Protein AF-A0A3G2HWA7-F1 (afdb_monomer_lite)

Sequence (67 aa):
MDESKDSGPWWREPWPWLLMAGPALAIVGCVITIVLAFQNFSNQGITDGGVKQGLVVSKVEPAPEQR

InterPro domains:
  IPR008620 Nitrogen fixation protein FixH [PF05751] (12-43)

pLDDT: mean 71.12, std 16.4, range [46.06, 96.75]

Radius of gyration: 29.5 Å; chains: 1; bounding box: 48×25×97 Å

Structure (mmCIF, N/CA/C/O backbone):
data_AF-A0A3G2HWA7-F1
#
_entry.id   AF-A0A3G2HWA7-F1
#
loop_
_atom_site.group_PDB
_atom_site.id
_atom_site.type_symbol
_atom_site.label_atom_id
_atom_site.label_alt_id
_atom_site.label_comp_id
_atom_site.label_asym_id
_atom_site.label_entity_id
_atom_site.label_seq_id
_atom_site.pdbx_PDB_ins_code
_atom_site.Cartn_x
_atom_site.Cartn_y
_atom_site.Cartn_z
_atom_site.occupancy
_atom_site.B_iso_or_equiv
_atom_site.auth_seq_id
_atom_site.auth_comp_id
_atom_site.auth_asym_id
_atom_site.auth_atom_id
_atom_site.pdbx_PDB_model_num
ATOM 1 N N . MET A 1 1 ? 14.959 3.183 -44.626 1.00 47.44 1 MET A N 1
ATOM 2 C CA . MET A 1 1 ? 16.057 2.769 -43.738 1.00 47.44 1 MET A CA 1
ATOM 3 C C . MET A 1 1 ? 15.418 2.396 -42.422 1.00 47.44 1 MET A C 1
ATOM 5 O O . MET A 1 1 ? 14.841 3.257 -41.771 1.00 47.44 1 MET A O 1
ATOM 9 N N . ASP A 1 2 ? 15.400 1.100 -42.145 1.00 50.00 2 ASP A N 1
ATOM 10 C CA . ASP A 1 2 ? 14.894 0.483 -40.927 1.00 50.00 2 ASP A CA 1
ATOM 11 C C . ASP A 1 2 ? 15.640 0.996 -39.690 1.00 50.00 2 ASP A C 1
ATOM 13 O O . ASP A 1 2 ? 16.811 0.688 -39.488 1.00 50.00 2 ASP A O 1
ATOM 17 N N . GLU A 1 3 ? 14.951 1.758 -38.845 1.00 58.56 3 GLU A N 1
ATOM 18 C CA . GLU A 1 3 ? 15.410 2.120 -37.499 1.00 58.56 3 GLU A CA 1
ATOM 19 C C . GLU A 1 3 ? 14.324 1.791 -36.470 1.00 58.56 3 GLU A C 1
ATOM 21 O O . GLU A 1 3 ? 13.987 2.572 -35.582 1.00 58.56 3 GLU A O 1
ATOM 26 N N . SER A 1 4 ? 13.764 0.587 -36.563 1.00 60.44 4 SER A N 1
ATOM 27 C CA . SER A 1 4 ? 13.089 -0.031 -35.425 1.00 60.44 4 SER A CA 1
ATOM 28 C C . SER A 1 4 ? 14.164 -0.421 -34.412 1.00 60.44 4 SER A C 1
ATOM 30 O O . SER A 1 4 ? 14.624 -1.558 -34.378 1.00 60.44 4 SER A O 1
ATOM 32 N N . LYS A 1 5 ? 14.628 0.564 -33.630 1.00 60.09 5 LYS A N 1
ATOM 33 C CA . LYS A 1 5 ? 15.439 0.343 -32.431 1.00 60.09 5 LYS A CA 1
ATOM 34 C C . LYS A 1 5 ? 14.687 -0.667 -31.574 1.00 60.09 5 LYS A C 1
ATOM 36 O O . LYS A 1 5 ? 13.652 -0.336 -30.997 1.00 60.09 5 LYS A O 1
ATOM 41 N N . ASP A 1 6 ? 15.215 -1.881 -31.525 1.00 61.06 6 ASP A N 1
ATOM 42 C CA . ASP A 1 6 ? 14.833 -2.918 -30.579 1.00 61.06 6 ASP A CA 1
ATOM 43 C C . ASP A 1 6 ? 15.253 -2.421 -29.185 1.00 61.06 6 ASP A C 1
ATOM 45 O O . ASP A 1 6 ? 16.324 -2.715 -28.655 1.00 61.06 6 ASP A O 1
ATOM 49 N N . SER A 1 7 ? 14.458 -1.491 -28.656 1.00 62.16 7 SER A N 1
ATOM 50 C CA . SER A 1 7 ? 14.565 -0.986 -27.300 1.00 62.16 7 SER A CA 1
ATOM 51 C C . SER A 1 7 ? 14.175 -2.155 -26.417 1.00 62.16 7 SER A C 1
ATOM 53 O O . SER A 1 7 ? 12.986 -2.430 -26.242 1.00 62.16 7 SER A O 1
ATOM 55 N N . GLY A 1 8 ? 15.181 -2.887 -25.932 1.00 67.75 8 GLY A N 1
ATOM 56 C CA . GLY A 1 8 ? 14.996 -3.976 -24.980 1.00 67.75 8 GLY A CA 1
ATOM 57 C C . GLY A 1 8 ? 14.016 -3.577 -23.868 1.00 67.75 8 GLY A C 1
ATOM 58 O O . GLY A 1 8 ? 13.830 -2.388 -23.603 1.00 67.75 8 GLY A O 1
ATOM 59 N N . PRO A 1 9 ? 13.339 -4.548 -23.232 1.00 72.81 9 PRO A N 1
ATOM 60 C CA . PRO A 1 9 ? 12.165 -4.287 -22.408 1.00 72.81 9 PRO A CA 1
ATOM 61 C C . PRO A 1 9 ? 12.446 -3.194 -21.373 1.00 72.81 9 PRO A C 1
ATOM 63 O O . PRO A 1 9 ? 13.174 -3.422 -20.410 1.00 72.81 9 PRO A O 1
ATOM 66 N N . TRP A 1 10 ? 11.827 -2.027 -21.579 1.00 73.81 10 TRP A N 1
ATOM 67 C CA . TRP A 1 10 ? 11.984 -0.792 -20.796 1.00 73.81 10 TRP A CA 1
ATOM 68 C C . TRP A 1 10 ? 11.835 -1.000 -19.281 1.00 73.81 10 TRP A C 1
ATOM 70 O O . TRP A 1 10 ? 12.418 -0.281 -18.479 1.00 73.81 10 TRP A O 1
ATOM 80 N N . TRP A 1 11 ? 11.111 -2.046 -18.881 1.00 72.44 11 TRP A N 1
ATOM 81 C CA . TRP A 1 11 ? 10.931 -2.467 -17.492 1.00 72.44 11 TRP A CA 1
ATOM 82 C C . TRP A 1 11 ? 12.200 -3.024 -16.810 1.00 72.44 11 TRP A C 1
ATOM 84 O O . TRP A 1 11 ? 12.202 -3.221 -15.595 1.00 72.44 11 TRP A O 1
ATOM 94 N N . ARG A 1 12 ? 13.282 -3.300 -17.555 1.00 74.50 12 ARG A N 1
ATOM 95 C CA . ARG A 1 12 ? 14.560 -3.754 -16.979 1.00 74.50 12 ARG A CA 1
ATOM 96 C C . ARG A 1 12 ? 15.424 -2.633 -16.409 1.00 74.50 12 ARG A C 1
ATOM 98 O O . ARG A 1 12 ? 16.271 -2.927 -15.568 1.00 74.50 12 ARG A O 1
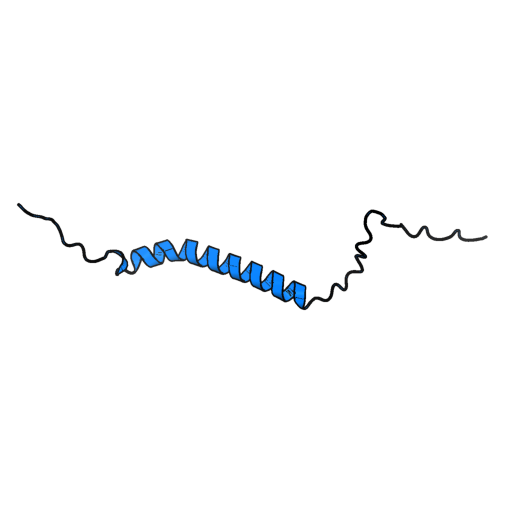ATOM 105 N N . GLU A 1 13 ? 15.248 -1.386 -16.839 1.00 80.12 13 GLU A N 1
ATOM 106 C CA . GLU A 1 13 ? 15.976 -0.275 -16.227 1.00 80.12 13 GLU A CA 1
ATOM 107 C C . GLU A 1 13 ? 15.434 0.025 -14.814 1.00 80.12 13 GLU A C 1
ATOM 109 O O . GLU A 1 13 ? 14.266 -0.225 -14.525 1.00 80.12 13 GLU A O 1
ATOM 114 N N . PRO A 1 14 ? 16.246 0.585 -13.901 1.00 80.12 14 PRO A N 1
ATOM 115 C CA . PRO A 1 14 ? 15.796 0.954 -12.553 1.00 80.12 14 PRO A CA 1
ATOM 116 C C . PRO A 1 14 ? 14.853 2.175 -12.532 1.00 80.12 14 PRO A C 1
ATOM 118 O O . PRO A 1 14 ? 14.160 2.411 -11.543 1.00 80.12 14 PRO A O 1
ATOM 121 N N . TRP A 1 15 ? 14.802 2.952 -13.620 1.00 81.06 15 TRP A N 1
ATOM 122 C CA . TRP A 1 15 ? 14.024 4.194 -13.725 1.00 81.06 15 TRP A CA 1
ATOM 123 C C . TRP A 1 15 ? 12.500 4.019 -13.578 1.00 81.06 15 TRP A C 1
ATOM 125 O O . TRP A 1 15 ? 11.897 4.751 -12.789 1.00 81.06 15 TRP A O 1
ATOM 135 N N . PRO A 1 16 ? 11.844 3.057 -14.251 1.00 84.44 16 PRO A N 1
ATOM 136 C CA . PRO A 1 16 ? 10.409 2.812 -14.096 1.00 84.44 16 PRO A CA 1
ATOM 137 C C . PRO A 1 16 ? 10.040 2.324 -12.697 1.00 84.44 16 PRO A C 1
ATOM 139 O O . PRO A 1 16 ? 8.996 2.693 -12.163 1.00 84.44 16 PRO A O 1
ATOM 142 N N . TRP A 1 17 ? 10.911 1.524 -12.083 1.00 85.19 17 TRP A N 1
ATOM 143 C CA . TRP A 1 17 ? 10.719 1.039 -10.722 1.00 85.19 17 TRP A CA 1
ATOM 144 C C . TRP A 1 17 ? 10.787 2.165 -9.695 1.00 85.19 17 TRP A C 1
ATOM 146 O O . TRP A 1 17 ? 9.964 2.195 -8.786 1.00 85.19 17 TRP A O 1
ATOM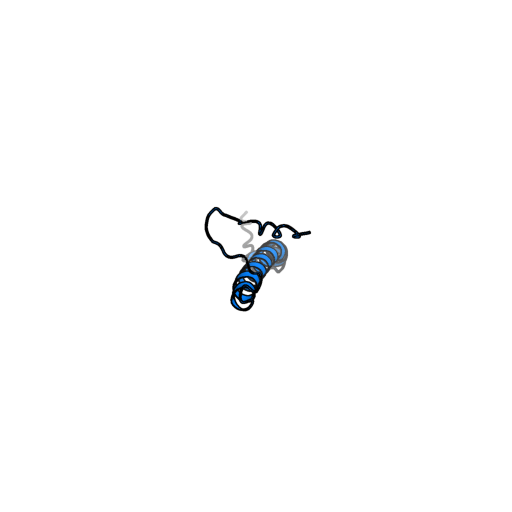 156 N N . LEU A 1 18 ? 11.701 3.125 -9.863 1.00 85.81 18 LEU A N 1
ATOM 157 C CA . LEU A 1 18 ? 11.810 4.282 -8.972 1.00 85.81 18 LEU A CA 1
ATOM 158 C C . LEU A 1 18 ? 10.595 5.217 -9.096 1.00 85.81 18 LEU A C 1
ATOM 160 O O . LEU A 1 18 ? 10.110 5.726 -8.088 1.00 85.81 18 LEU A O 1
ATOM 164 N N . LEU A 1 19 ? 10.043 5.368 -10.306 1.00 86.19 19 LEU A N 1
ATOM 165 C CA . LEU A 1 19 ? 8.781 6.084 -10.536 1.00 86.19 19 LEU A CA 1
ATOM 166 C C . LEU A 1 19 ? 7.576 5.358 -9.909 1.00 86.19 19 LEU A C 1
ATOM 168 O O . LEU A 1 19 ? 6.715 5.999 -9.309 1.00 86.19 19 LEU A O 1
ATOM 172 N N . MET A 1 20 ? 7.524 4.026 -10.001 1.00 88.06 20 MET A N 1
ATOM 173 C CA . MET A 1 20 ? 6.449 3.210 -9.417 1.00 88.06 20 MET A CA 1
ATOM 174 C C . MET A 1 20 ? 6.579 3.008 -7.902 1.00 88.06 20 MET A C 1
ATOM 176 O O . MET A 1 20 ? 5.587 2.690 -7.243 1.00 88.06 20 MET A O 1
ATOM 180 N N . ALA A 1 21 ? 7.766 3.224 -7.327 1.00 91.19 21 ALA A N 1
ATOM 181 C CA . ALA A 1 21 ? 8.017 3.053 -5.900 1.00 91.19 21 ALA A CA 1
ATOM 182 C C . ALA A 1 21 ? 7.151 3.984 -5.040 1.00 91.19 21 ALA A C 1
ATOM 184 O O . ALA A 1 21 ? 6.673 3.552 -3.999 1.00 91.19 21 ALA A O 1
ATOM 185 N N . GLY A 1 22 ? 6.886 5.220 -5.476 1.00 92.25 22 GLY A N 1
ATOM 186 C CA . GLY A 1 22 ? 6.041 6.161 -4.728 1.00 92.25 22 GLY A CA 1
ATOM 187 C C . GLY A 1 22 ? 4.613 5.635 -4.505 1.00 92.25 22 GLY A C 1
ATOM 188 O O . GLY A 1 22 ? 4.209 5.440 -3.355 1.00 92.25 22 GLY A O 1
ATOM 189 N N . PRO A 1 23 ? 3.853 5.347 -5.579 1.00 94.75 23 PRO A N 1
ATOM 190 C CA . PRO A 1 23 ? 2.520 4.757 -5.468 1.00 94.75 23 PRO A CA 1
ATOM 191 C C . PRO A 1 23 ? 2.512 3.391 -4.773 1.00 94.75 23 PRO A C 1
ATOM 193 O O . PRO A 1 23 ? 1.646 3.136 -3.936 1.00 94.75 23 PRO A O 1
ATOM 196 N N . ALA A 1 24 ? 3.486 2.523 -5.069 1.00 93.19 24 ALA A N 1
ATOM 197 C CA . ALA A 1 24 ? 3.584 1.213 -4.430 1.00 93.19 24 ALA A CA 1
ATOM 198 C C . ALA A 1 24 ? 3.761 1.340 -2.909 1.00 93.19 24 ALA A C 1
ATOM 200 O O . ALA A 1 24 ? 3.069 0.666 -2.147 1.00 93.19 24 ALA A O 1
ATOM 201 N N . LEU A 1 25 ? 4.625 2.254 -2.460 1.00 95.00 25 LEU A N 1
ATOM 202 C CA . LEU A 1 25 ? 4.865 2.507 -1.042 1.00 95.00 25 LEU A CA 1
ATOM 203 C C . LEU A 1 25 ? 3.618 3.069 -0.344 1.00 95.00 25 LEU A C 1
ATOM 205 O O . LEU A 1 25 ? 3.315 2.664 0.777 1.00 95.00 25 LEU A O 1
ATOM 209 N N . ALA A 1 26 ? 2.858 3.942 -1.012 1.00 95.69 26 ALA A N 1
ATOM 210 C CA . ALA A 1 26 ? 1.599 4.469 -0.483 1.00 95.69 26 ALA A CA 1
ATOM 211 C C . ALA A 1 26 ? 0.548 3.366 -0.274 1.00 95.69 26 ALA A C 1
ATOM 213 O O . ALA A 1 26 ? -0.074 3.301 0.789 1.00 95.69 26 ALA A O 1
ATOM 214 N N . ILE A 1 27 ? 0.378 2.467 -1.250 1.00 96.75 27 ILE A N 1
ATOM 215 C CA . ILE A 1 27 ? -0.547 1.329 -1.140 1.00 96.75 27 ILE A CA 1
ATOM 216 C C . ILE A 1 27 ? -0.113 0.408 0.004 1.00 96.75 27 ILE A C 1
ATOM 218 O O . ILE A 1 27 ? -0.936 0.047 0.843 1.00 96.75 27 ILE A O 1
ATOM 222 N N . VAL A 1 28 ? 1.179 0.076 0.087 1.00 96.38 28 VAL A N 1
ATOM 223 C CA . VAL A 1 28 ? 1.729 -0.755 1.168 1.00 96.38 28 VAL A 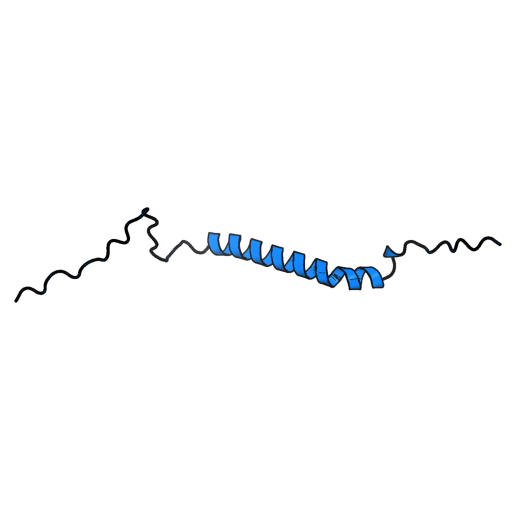CA 1
ATOM 224 C C . VAL A 1 28 ? 1.485 -0.110 2.535 1.00 96.38 28 VAL A C 1
ATOM 226 O O . VAL A 1 28 ? 0.979 -0.774 3.436 1.00 96.38 28 VAL A O 1
ATOM 229 N N . GLY A 1 29 ? 1.757 1.189 2.689 1.00 95.75 29 GLY A N 1
ATOM 230 C CA . GLY A 1 29 ? 1.490 1.922 3.931 1.00 95.75 29 GLY A CA 1
ATOM 231 C C . GLY A 1 29 ? 0.006 1.947 4.312 1.00 95.75 29 GLY A C 1
ATOM 232 O O . GLY A 1 29 ? -0.340 1.769 5.483 1.00 95.75 29 GLY A O 1
ATOM 233 N N . CYS A 1 30 ? -0.884 2.097 3.329 1.00 95.81 30 CYS A N 1
ATOM 234 C CA . CYS A 1 30 ? -2.329 2.035 3.535 1.00 95.81 30 CYS A CA 1
ATOM 235 C C . CYS A 1 30 ? -2.762 0.648 4.035 1.00 95.81 30 CYS A C 1
ATOM 237 O O . CYS A 1 30 ? -3.439 0.544 5.058 1.00 95.81 30 CYS A O 1
ATOM 239 N N . VAL A 1 31 ? -2.299 -0.420 3.379 1.00 96.00 31 VAL A N 1
ATOM 240 C CA . VAL A 1 31 ? -2.596 -1.804 3.774 1.00 96.00 31 VAL A CA 1
ATOM 241 C C . VAL A 1 31 ? -2.072 -2.095 5.177 1.00 96.00 31 VAL A C 1
ATOM 243 O O . VAL A 1 31 ? -2.822 -2.616 5.998 1.00 96.00 31 VAL A O 1
ATOM 246 N N . ILE A 1 32 ? -0.830 -1.713 5.490 1.00 94.62 32 ILE A N 1
ATOM 247 C CA . ILE A 1 32 ? -0.250 -1.891 6.830 1.00 94.62 32 ILE A CA 1
ATOM 248 C C . ILE A 1 32 ? -1.106 -1.186 7.882 1.00 94.62 32 ILE A C 1
ATOM 250 O O . ILE A 1 32 ? -1.414 -1.785 8.907 1.00 94.62 32 ILE A O 1
ATOM 254 N N . THR A 1 33 ? -1.532 0.052 7.624 1.00 92.38 33 THR A N 1
ATOM 255 C CA . THR A 1 33 ? -2.372 0.821 8.556 1.00 92.38 33 THR A CA 1
ATOM 256 C C . THR A 1 33 ? -3.707 0.127 8.807 1.00 92.38 33 THR A C 1
ATOM 258 O O . THR A 1 33 ? -4.123 -0.007 9.955 1.00 92.38 33 THR A O 1
ATOM 261 N N . ILE A 1 34 ? -4.361 -0.361 7.750 1.00 92.62 34 ILE A N 1
ATOM 262 C CA . ILE A 1 34 ? -5.628 -1.095 7.843 1.00 92.62 34 ILE A CA 1
ATOM 263 C C . ILE A 1 34 ? -5.437 -2.383 8.650 1.00 92.62 34 ILE A C 1
ATOM 265 O O . ILE A 1 34 ? -6.179 -2.644 9.592 1.00 92.62 34 ILE A O 1
ATOM 269 N N . VAL A 1 35 ? -4.419 -3.174 8.318 1.00 90.25 35 VAL A N 1
ATOM 270 C CA . VAL A 1 35 ? -4.119 -4.440 8.996 1.00 90.25 35 VAL A CA 1
ATOM 271 C C . VAL A 1 35 ? -3.797 -4.204 10.471 1.00 90.25 35 VAL A C 1
ATOM 273 O O . VAL A 1 35 ? -4.321 -4.909 11.333 1.00 90.25 35 VAL A O 1
ATOM 276 N N . LEU A 1 36 ? -2.982 -3.191 10.769 1.00 86.56 36 LEU A N 1
ATOM 277 C CA . LEU A 1 36 ? -2.631 -2.809 12.129 1.00 86.56 36 LEU A CA 1
ATOM 278 C C . LEU A 1 36 ? -3.870 -2.364 12.902 1.00 86.56 36 LEU A C 1
ATOM 280 O O . LEU A 1 36 ? -4.051 -2.812 14.028 1.00 86.56 36 LEU A O 1
ATOM 284 N N . ALA A 1 37 ? -4.737 -1.548 12.303 1.00 83.44 37 ALA A N 1
ATOM 285 C CA . ALA A 1 37 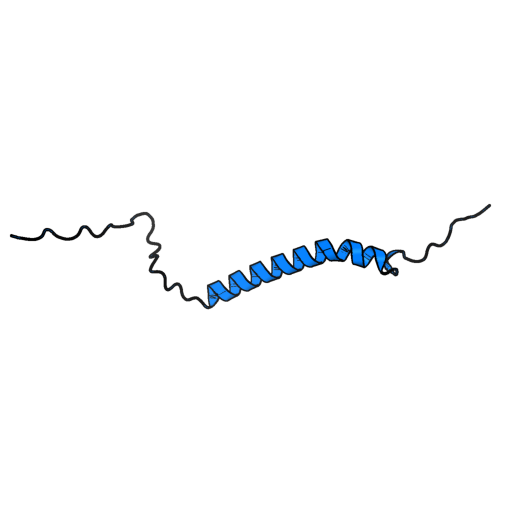? -6.014 -1.163 12.886 1.00 83.44 37 ALA A CA 1
ATOM 286 C C . ALA A 1 37 ? -6.845 -2.406 13.235 1.00 83.44 37 ALA A C 1
ATOM 288 O O . ALA A 1 37 ? -7.160 -2.610 14.403 1.00 83.44 37 AL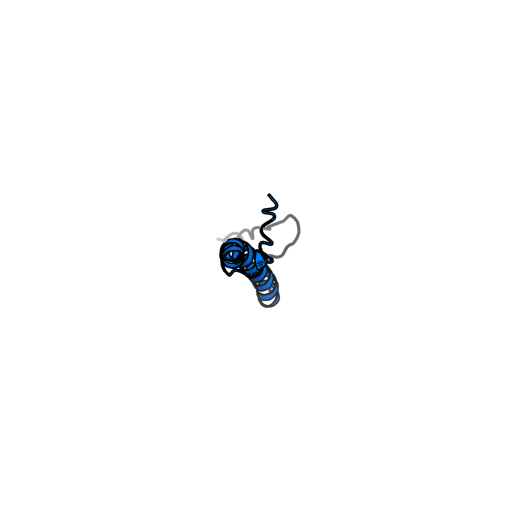A A O 1
ATOM 289 N N . PHE A 1 38 ? -7.122 -3.290 12.273 1.00 81.44 38 PHE A N 1
ATOM 290 C CA . PHE A 1 38 ? -7.904 -4.509 12.520 1.00 81.44 38 PHE A CA 1
ATOM 291 C C . PHE A 1 38 ? -7.302 -5.402 13.613 1.00 81.44 38 PHE A C 1
ATOM 293 O O . PHE A 1 38 ? -8.037 -5.911 14.457 1.00 81.44 38 PHE A O 1
ATOM 300 N N . GLN A 1 39 ? -5.978 -5.562 13.647 1.00 76.88 39 GLN A N 1
ATOM 301 C CA . GLN A 1 39 ? -5.311 -6.363 14.674 1.00 76.88 39 GLN A CA 1
ATOM 302 C C . GLN A 1 39 ? -5.303 -5.679 16.051 1.00 76.88 39 GLN A C 1
ATOM 304 O O . GLN A 1 39 ? -5.586 -6.336 17.053 1.00 76.88 39 GLN A O 1
ATOM 309 N N . ASN A 1 40 ? -5.049 -4.368 16.124 1.00 65.75 40 ASN A N 1
ATOM 310 C CA . ASN A 1 40 ? -5.041 -3.614 17.386 1.00 65.75 40 ASN A CA 1
ATOM 311 C C . ASN A 1 40 ? -6.442 -3.495 17.986 1.00 65.75 40 ASN A C 1
ATOM 313 O O . ASN A 1 40 ? -6.602 -3.679 19.190 1.00 65.75 40 ASN A O 1
ATOM 317 N N . PHE A 1 41 ? -7.465 -3.285 17.155 1.00 59.12 41 PHE A N 1
ATOM 318 C CA . PHE A 1 41 ? -8.861 -3.336 17.586 1.00 59.12 41 PHE A CA 1
ATOM 319 C C . PHE A 1 41 ? -9.312 -4.753 17.983 1.00 59.12 41 PHE A C 1
ATOM 321 O O . PHE A 1 41 ? -10.326 -4.879 18.659 1.00 59.12 41 PHE A O 1
ATOM 328 N N . SER A 1 42 ? -8.574 -5.814 17.618 1.00 52.50 42 SER A N 1
ATOM 329 C CA . SER A 1 42 ? -8.861 -7.177 18.096 1.00 52.50 42 SER A CA 1
ATOM 330 C C . SER A 1 42 ? -8.287 -7.469 19.489 1.00 52.50 42 SER A C 1
ATOM 332 O O . SER A 1 42 ? -8.888 -8.232 20.240 1.00 52.50 42 SER A O 1
ATOM 334 N N . ASN A 1 43 ? -7.154 -6.850 19.854 1.00 52.16 43 ASN A N 1
ATOM 335 C CA . ASN A 1 43 ? -6.491 -7.083 21.146 1.00 52.16 43 ASN A CA 1
ATOM 336 C C . ASN A 1 43 ? -6.813 -6.015 22.204 1.00 52.16 43 ASN A C 1
ATOM 338 O O . ASN A 1 43 ? -6.604 -6.224 23.398 1.00 52.16 43 ASN A O 1
ATOM 342 N N . GLN A 1 44 ? -7.341 -4.863 21.796 1.00 49.97 44 GLN A N 1
ATOM 343 C CA . GLN A 1 44 ? -8.008 -3.941 22.704 1.00 49.97 44 GLN A CA 1
ATOM 344 C C . GLN A 1 44 ? -9.427 -4.463 22.909 1.00 49.97 44 GLN A C 1
ATOM 346 O O . GLN A 1 44 ? -10.359 -4.056 22.216 1.00 49.97 44 GLN A O 1
ATOM 351 N N . GLY A 1 45 ? -9.589 -5.381 23.869 1.00 52.16 45 GLY A N 1
ATOM 352 C CA . GLY A 1 45 ? -10.892 -5.590 24.487 1.00 52.16 45 GLY A CA 1
ATOM 353 C C . GLY A 1 45 ? -11.463 -4.209 24.787 1.00 52.16 45 GLY A C 1
ATOM 354 O O . GLY A 1 45 ? -10.792 -3.402 25.431 1.00 52.16 45 GLY A O 1
ATOM 355 N N . ILE A 1 46 ? -12.623 -3.905 24.207 1.00 55.78 46 ILE A N 1
ATOM 356 C CA . ILE A 1 46 ? -13.328 -2.637 24.371 1.00 55.78 46 ILE A CA 1
ATOM 357 C C . ILE A 1 46 ? -13.482 -2.402 25.878 1.00 55.78 46 ILE A C 1
ATOM 359 O O . ILE A 1 46 ? -14.370 -2.950 26.519 1.00 55.78 46 ILE A O 1
ATOM 363 N N . THR A 1 47 ? -12.545 -1.650 26.454 1.00 53.09 47 THR A N 1
ATOM 364 C CA . THR A 1 47 ? -12.520 -1.258 27.871 1.00 53.09 47 THR A CA 1
ATOM 365 C C . THR A 1 47 ? -12.929 0.207 27.984 1.00 53.09 47 THR A C 1
ATOM 367 O O . THR A 1 47 ? -12.588 0.896 28.933 1.00 53.09 47 THR A O 1
ATOM 370 N N . ASP A 1 48 ? -13.646 0.703 26.982 1.00 53.12 48 ASP A N 1
ATOM 371 C CA . ASP A 1 48 ? -14.441 1.906 27.105 1.00 53.12 48 ASP A CA 1
ATOM 372 C C . ASP A 1 48 ? -15.881 1.417 27.170 1.00 53.12 48 ASP A C 1
ATOM 374 O O . ASP A 1 48 ? -16.339 0.739 26.250 1.00 53.12 48 ASP A O 1
ATOM 378 N N . GLY A 1 49 ? -16.555 1.657 28.295 1.00 53.22 49 GLY A N 1
ATOM 379 C CA . GLY A 1 49 ? -17.905 1.187 28.622 1.00 53.22 49 GLY A CA 1
ATOM 380 C C . GLY A 1 49 ? -19.013 1.737 27.718 1.00 53.22 49 GLY A C 1
ATOM 381 O O . GLY A 1 49 ? -20.105 2.038 28.191 1.00 53.22 49 GLY A O 1
ATOM 382 N N . GLY A 1 50 ? -18.757 1.863 26.418 1.00 48.84 50 GLY A N 1
ATOM 383 C CA . GLY A 1 50 ? -19.719 2.090 25.361 1.00 48.84 50 GLY A CA 1
ATOM 384 C C . GLY A 1 50 ? -20.610 0.871 25.208 1.00 48.84 50 GLY A C 1
ATOM 385 O O . GLY A 1 50 ? -20.501 0.107 24.248 1.00 48.84 50 GLY A O 1
ATOM 386 N N . VAL A 1 51 ? -21.522 0.712 26.163 1.00 46.06 51 VAL A N 1
ATOM 387 C CA . VAL A 1 51 ? -22.722 -0.090 26.004 1.00 46.06 51 VAL A CA 1
ATOM 388 C C . VAL A 1 51 ? -23.429 0.458 24.770 1.00 46.06 51 VAL A C 1
ATOM 390 O O . VAL A 1 51 ? -24.095 1.490 24.807 1.00 46.06 51 VAL A O 1
ATOM 393 N N . LYS A 1 52 ? -23.263 -0.219 23.635 1.00 55.66 52 LYS A N 1
ATOM 394 C CA . LYS A 1 52 ? -24.097 0.003 22.457 1.00 55.66 52 LYS A CA 1
ATOM 395 C C . LYS A 1 52 ? -25.467 -0.614 22.740 1.00 55.66 52 LYS A C 1
ATOM 397 O O . LYS A 1 52 ? -25.847 -1.606 22.132 1.00 55.66 52 LYS A O 1
ATOM 402 N N . GLN A 1 53 ? -26.202 -0.052 23.694 1.00 55.66 53 GLN A N 1
ATOM 403 C CA . GLN A 1 53 ? -27.650 -0.183 23.721 1.00 55.66 53 GLN A CA 1
ATOM 404 C C . GLN A 1 53 ? -28.184 0.901 22.795 1.00 55.66 53 GLN A C 1
ATOM 406 O O . GLN A 1 53 ? -27.902 2.085 22.978 1.00 55.66 53 GLN A O 1
ATOM 411 N N . GLY A 1 54 ? -28.881 0.482 21.740 1.00 60.06 54 GLY A N 1
ATOM 412 C CA . GLY A 1 54 ? -29.489 1.399 20.788 1.00 60.06 54 GLY A CA 1
ATOM 413 C C . GLY A 1 54 ? -30.264 2.509 21.507 1.00 60.06 54 GLY A C 1
ATOM 414 O O . GLY A 1 54 ? -31.042 2.248 22.416 1.00 60.06 54 GLY A O 1
ATOM 415 N N . LEU A 1 55 ? -30.042 3.750 21.082 1.00 55.25 55 LEU A N 1
ATOM 416 C CA . LEU A 1 55 ? -30.896 4.912 21.347 1.00 55.25 55 LEU A CA 1
ATOM 417 C C . LEU A 1 55 ? -31.047 5.496 22.764 1.00 55.25 55 LEU A C 1
ATOM 419 O O . LEU A 1 55 ? -31.687 6.540 22.849 1.00 55.25 55 LEU A O 1
ATOM 423 N N . VAL A 1 56 ? -30.466 4.981 23.850 1.00 48.81 56 VAL A N 1
ATOM 424 C CA . VAL A 1 56 ? -30.653 5.638 25.166 1.00 48.81 56 VAL A CA 1
ATOM 425 C C . VAL A 1 56 ? -29.354 5.721 25.962 1.00 48.81 56 VAL A C 1
ATOM 427 O O . VAL A 1 56 ? -29.000 4.823 26.719 1.00 48.81 56 VAL A O 1
ATOM 430 N N . VAL A 1 57 ? -28.667 6.861 25.842 1.00 61.09 57 VAL A N 1
ATOM 431 C CA . VAL A 1 57 ? -27.748 7.336 26.885 1.00 61.09 57 VAL A CA 1
ATOM 432 C C . VAL A 1 57 ? -28.623 7.791 28.050 1.00 61.09 57 VAL A C 1
ATOM 434 O O . VAL A 1 57 ? -29.085 8.931 28.086 1.00 61.09 57 VAL A O 1
ATOM 437 N N . SER A 1 58 ? -28.909 6.884 28.984 1.00 62.12 58 SER A N 1
ATOM 438 C CA . SER A 1 58 ? -29.572 7.258 30.229 1.00 62.12 58 SER A CA 1
ATOM 439 C C . SER A 1 58 ? -28.552 8.005 31.082 1.00 62.12 58 SER A C 1
ATOM 441 O O . SER A 1 58 ? -27.672 7.405 31.697 1.00 62.12 58 SER A O 1
ATOM 443 N N . LYS A 1 59 ? -28.631 9.338 31.068 1.00 61.78 59 LYS A N 1
ATOM 444 C CA . LYS A 1 59 ? -27.911 10.192 32.011 1.00 61.78 59 LYS A CA 1
ATOM 445 C C . LYS A 1 59 ? -28.380 9.788 33.407 1.00 61.78 59 LYS A C 1
ATOM 447 O O . LYS A 1 59 ? -29.558 9.934 33.715 1.00 61.78 59 LYS A O 1
ATOM 452 N N . VAL A 1 60 ? -27.483 9.233 34.219 1.00 63.50 60 VAL A N 1
ATOM 453 C CA . VAL A 1 60 ? -27.751 9.033 35.645 1.00 63.50 60 VAL A CA 1
ATOM 454 C C . VAL A 1 60 ? -27.920 10.426 36.238 1.00 63.50 60 VAL A C 1
ATOM 456 O O . VAL A 1 60 ? -26.957 11.178 36.379 1.00 63.50 60 VAL A O 1
ATOM 459 N N . GLU A 1 61 ? -29.169 10.805 36.476 1.00 63.22 61 GLU A N 1
ATOM 460 C CA . GLU A 1 61 ? -29.514 11.973 37.266 1.00 63.22 61 GLU A CA 1
ATOM 461 C C . GLU A 1 61 ? -29.029 11.699 38.698 1.00 63.22 61 GLU A C 1
ATOM 463 O O . GLU A 1 61 ? -29.418 10.679 39.278 1.00 63.22 61 GLU A O 1
ATOM 468 N N . PRO A 1 62 ? -28.114 12.512 39.258 1.00 59.28 62 PRO A N 1
ATOM 469 C CA . PRO A 1 62 ? -27.716 12.341 40.644 1.00 59.28 62 PRO A CA 1
ATOM 470 C C . PRO A 1 62 ? -28.946 12.584 41.525 1.00 59.28 62 PRO A C 1
ATOM 472 O O . PRO A 1 62 ? -29.589 13.630 41.441 1.00 59.28 62 PRO A O 1
ATOM 475 N N . ALA A 1 63 ? -29.283 11.561 42.313 1.00 60.44 63 ALA A N 1
ATOM 476 C CA . ALA A 1 63 ? -30.411 11.524 43.234 1.00 60.44 63 ALA A CA 1
ATOM 477 C C . ALA A 1 63 ? -30.459 12.776 44.135 1.00 60.44 63 ALA A C 1
ATOM 479 O O . ALA A 1 63 ? -29.406 13.322 44.472 1.00 60.44 63 ALA A O 1
ATOM 480 N N . PRO A 1 64 ? -31.659 13.233 44.542 1.00 59.06 64 PRO A N 1
ATOM 481 C CA . PRO A 1 64 ? -31.793 14.467 45.294 1.00 59.06 64 PRO A CA 1
ATOM 482 C C . PRO A 1 64 ? -31.139 14.305 46.667 1.00 59.06 64 PRO A C 1
ATOM 484 O O . PRO A 1 64 ? -31.506 13.419 47.439 1.00 59.06 64 PRO A O 1
ATOM 487 N N . GLU A 1 65 ? -30.178 15.184 46.943 1.00 64.69 65 GLU A N 1
ATOM 488 C CA . GLU A 1 65 ? -29.624 15.472 48.265 1.00 64.69 65 GLU A CA 1
ATOM 489 C C . GLU A 1 65 ? -30.794 15.805 49.209 1.00 64.69 65 GLU A C 1
ATOM 491 O O . GLU A 1 65 ? -31.377 16.892 49.162 1.00 64.69 65 GLU A O 1
ATOM 496 N N . GLN A 1 66 ? -31.217 14.810 49.991 1.00 63.12 66 GLN A N 1
ATOM 497 C CA . GLN A 1 66 ? -32.251 14.949 51.009 1.00 63.12 66 GLN A CA 1
ATOM 498 C C . GLN A 1 66 ? -31.654 15.693 52.207 1.00 63.12 66 GLN A C 1
ATOM 500 O O . GLN A 1 66 ? -30.683 15.236 52.802 1.00 63.12 66 GLN A O 1
ATOM 505 N N . ARG A 1 67 ? -32.271 16.845 52.487 1.00 56.72 67 ARG A N 1
ATOM 506 C CA . ARG A 1 67 ? -32.079 17.772 53.612 1.00 56.72 67 ARG A CA 1
ATOM 507 C C . ARG A 1 67 ? -31.729 17.108 54.949 1.00 56.72 67 ARG A C 1
ATOM 509 O O . ARG A 1 67 ? -32.455 16.170 55.346 1.00 56.72 67 ARG A O 1
#

Organism: NCBI:txid323284

Secondary structure (DSSP, 8-state):
---------GGGSHHHHHHHHHHHHHHHHHHHHHHHHHHHHHHS---S-----TT-----PPPP---

Foldseek 3Di:
DDDPPPPDDPVPDCVVV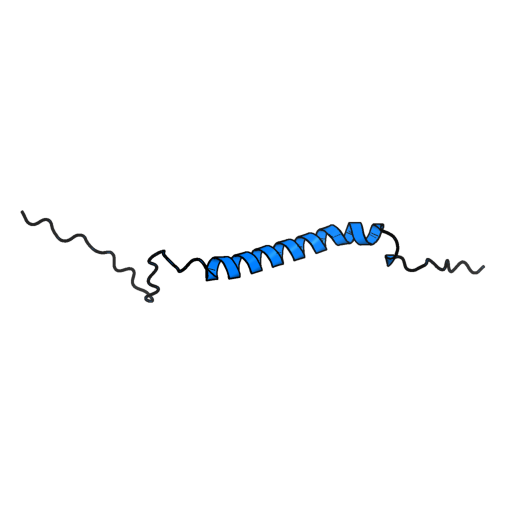VVVVVVVVVVVVVVCVVVCVVVVVVPPPPPPPPPPPPDDPPDPDPDDPDD